Protein AF-A0A2M7MEK4-F1 (afdb_monomer_lite)

Secondary structure (DSSP, 8-state):
-HHHHHHHHHHHHHHHHHHHHTT------------EEEEEEEEEEE-TTSPEEEEEEEEEEE-SSS----EEEEEES-SS--S---EETTS-B--EEEEEETTEEEEEEE-SS---STT-EEEEE-

pLDDT: mean 88.66, std 9.89, range [56.06, 97.88]

Structure (mmCIF, N/CA/C/O backbone):
data_AF-A0A2M7MEK4-F1
#
_entry.id   AF-A0A2M7MEK4-F1
#
loop_
_atom_si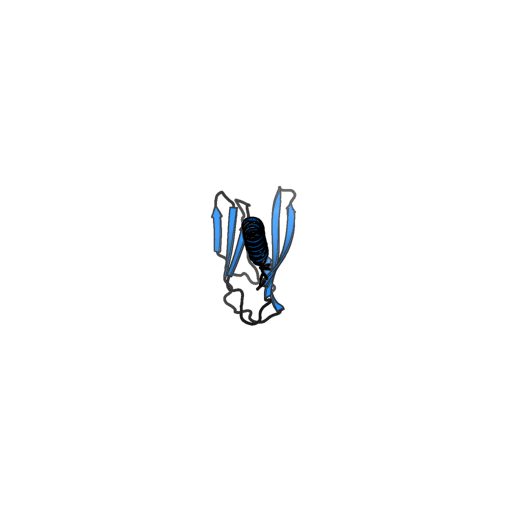te.group_PDB
_atom_site.id
_atom_site.type_symbol
_atom_site.label_atom_id
_atom_site.label_alt_id
_atom_site.label_comp_id
_atom_site.label_asym_id
_atom_site.label_entity_id
_atom_site.label_seq_id
_atom_site.pdbx_PDB_ins_code
_atom_site.Cartn_x
_atom_site.Cartn_y
_atom_site.Cartn_z
_atom_site.occupancy
_atom_site.B_iso_or_equiv
_atom_site.auth_seq_id
_atom_site.auth_comp_id
_atom_site.auth_asym_id
_atom_site.auth_atom_id
_atom_site.pdbx_PDB_model_num
ATOM 1 N N . MET A 1 1 ? -6.288 60.792 52.287 1.00 62.47 1 MET A N 1
ATOM 2 C CA . MET A 1 1 ? -6.393 59.323 52.494 1.00 62.47 1 MET A CA 1
ATOM 3 C C . MET A 1 1 ? -7.453 58.623 51.627 1.00 62.47 1 MET A C 1
ATOM 5 O O . MET A 1 1 ? -7.174 57.526 51.167 1.00 62.47 1 MET A O 1
ATOM 9 N N . LYS A 1 2 ? -8.636 59.209 51.352 1.00 71.50 2 LYS A N 1
ATOM 10 C CA . LYS A 1 2 ? -9.692 58.551 50.539 1.00 71.50 2 LYS A CA 1
ATOM 11 C C . LYS A 1 2 ? -9.285 58.246 49.082 1.00 71.50 2 LYS A C 1
ATOM 13 O O . LYS A 1 2 ? -9.551 57.153 48.600 1.00 71.50 2 LYS A O 1
ATOM 18 N N . LYS A 1 3 ? -8.579 59.165 48.405 1.00 72.12 3 LYS A N 1
ATOM 19 C CA . LYS A 1 3 ? -8.138 58.972 47.006 1.00 72.12 3 LYS A CA 1
ATOM 20 C C . LYS A 1 3 ? -7.079 57.867 46.835 1.00 72.12 3 LYS A C 1
ATOM 22 O O . LYS A 1 3 ? -7.118 57.152 45.845 1.00 72.12 3 LYS A O 1
ATOM 27 N N . LEU A 1 4 ? -6.211 57.667 47.834 1.00 81.06 4 LEU A N 1
ATOM 28 C CA . LEU A 1 4 ? -5.186 56.613 47.825 1.00 81.06 4 LEU A CA 1
ATOM 29 C C . LEU A 1 4 ? -5.795 55.208 47.981 1.00 81.06 4 LEU A C 1
ATOM 31 O O . LEU A 1 4 ? -5.389 54.286 47.287 1.00 81.06 4 LEU A O 1
ATOM 35 N N . LYS A 1 5 ? -6.817 55.058 48.840 1.00 76.62 5 LYS A N 1
ATOM 36 C CA . LYS A 1 5 ? -7.548 53.788 49.008 1.00 76.62 5 LYS A CA 1
ATOM 37 C C . LYS A 1 5 ? -8.322 53.389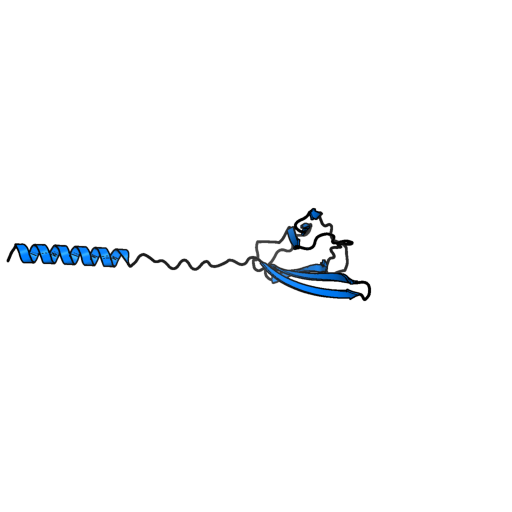 47.745 1.00 76.62 5 LYS A C 1
ATOM 39 O O . LYS A 1 5 ? -8.335 52.217 47.395 1.00 76.62 5 LYS A O 1
ATOM 44 N N . SER A 1 6 ? -8.918 54.362 47.050 1.00 75.25 6 SER A N 1
ATOM 45 C CA . SER A 1 6 ? -9.618 54.129 45.776 1.00 75.25 6 SER A CA 1
ATOM 46 C C . SER A 1 6 ? -8.660 53.674 44.666 1.00 75.25 6 SER A C 1
ATOM 48 O O . SER A 1 6 ? -8.947 52.720 43.950 1.00 75.25 6 SER A O 1
ATOM 50 N N . PHE A 1 7 ? -7.477 54.295 44.578 1.00 83.81 7 PHE A N 1
ATOM 51 C CA . PHE A 1 7 ? -6.440 53.900 43.620 1.00 83.81 7 PHE A CA 1
ATOM 52 C C . PHE A 1 7 ? -5.909 52.478 43.881 1.00 83.81 7 PHE A C 1
ATOM 54 O O . PHE A 1 7 ? -5.763 51.694 42.948 1.00 83.81 7 PHE A O 1
ATOM 61 N N . LEU A 1 8 ? -5.695 52.116 45.152 1.00 83.19 8 LEU A N 1
ATOM 62 C CA . LEU A 1 8 ? -5.270 50.767 45.556 1.00 83.19 8 LEU A CA 1
ATOM 63 C C . LEU A 1 8 ? -6.310 49.689 45.214 1.00 83.19 8 LEU A C 1
ATOM 65 O O . LEU A 1 8 ? -5.947 48.624 44.719 1.00 83.19 8 LEU A O 1
ATOM 69 N N . LEU A 1 9 ? -7.600 49.970 45.428 1.00 82.12 9 LEU A N 1
ATOM 70 C CA . LEU A 1 9 ? -8.685 49.051 45.062 1.00 82.12 9 LEU A CA 1
ATOM 71 C C . LEU A 1 9 ? -8.772 48.845 43.545 1.00 82.12 9 LEU A C 1
ATOM 73 O O . LEU A 1 9 ? -8.943 47.715 43.089 1.00 82.12 9 LEU A O 1
ATOM 77 N N . PHE A 1 10 ? -8.596 49.915 42.766 1.00 85.06 10 PHE A N 1
ATOM 78 C CA . PHE A 1 10 ? -8.590 49.837 41.306 1.00 85.06 10 PHE A CA 1
ATOM 79 C C . PHE A 1 10 ? -7.403 49.013 40.781 1.00 85.06 10 PHE A C 1
ATOM 81 O O . PHE A 1 10 ? -7.587 48.141 39.933 1.00 85.06 10 PHE A O 1
ATOM 88 N N . ALA A 1 11 ? -6.205 49.217 41.340 1.00 87.75 11 ALA A N 1
ATOM 89 C CA . ALA A 1 11 ? -5.015 48.446 40.982 1.00 87.75 11 ALA A CA 1
ATOM 90 C C . ALA A 1 11 ? -5.169 46.946 41.303 1.00 87.75 11 ALA A C 1
ATOM 92 O O . ALA A 1 11 ? -4.866 46.110 40.454 1.00 87.75 11 ALA A O 1
ATOM 93 N N . CYS A 1 12 ? -5.710 46.592 42.477 1.00 85.69 12 CYS A N 1
ATOM 94 C CA . CYS A 1 12 ? -5.990 45.192 42.821 1.00 85.69 12 CYS A CA 1
ATOM 95 C C . CYS A 1 12 ? -7.014 44.546 41.877 1.00 85.69 12 CYS A C 1
ATOM 97 O O . CYS A 1 12 ? -6.827 43.398 41.480 1.00 85.69 12 CYS A O 1
ATOM 99 N N . SER A 1 13 ? -8.064 45.272 41.478 1.00 83.88 13 SER A N 1
ATOM 100 C CA . SER A 1 13 ? -9.048 44.760 40.515 1.00 83.88 13 SER A CA 1
ATOM 101 C C . SER A 1 13 ? -8.428 44.507 39.139 1.00 83.88 13 SER A C 1
ATOM 103 O O . SER A 1 13 ? -8.788 43.536 38.476 1.00 83.88 13 SER A O 1
ATOM 105 N N . PHE A 1 14 ? -7.490 45.357 38.712 1.00 85.00 14 PHE A N 1
ATOM 106 C CA . PHE A 1 14 ? -6.802 45.209 37.430 1.00 85.00 14 PHE A CA 1
ATOM 107 C C . PHE A 1 14 ? -5.828 44.023 37.439 1.00 85.00 14 PHE A C 1
ATOM 109 O O . PHE A 1 14 ? -5.769 43.259 36.479 1.00 85.00 14 PHE A O 1
ATOM 116 N N . ILE A 1 15 ? -5.124 43.814 38.557 1.00 87.44 15 ILE A N 1
ATOM 117 C CA . ILE A 1 15 ? -4.255 42.646 38.767 1.00 87.44 15 ILE A CA 1
ATOM 118 C C . ILE A 1 15 ? -5.084 41.357 38.797 1.00 87.44 15 ILE A C 1
ATOM 120 O O . ILE A 1 15 ? -4.703 40.370 38.173 1.00 87.44 15 ILE A O 1
ATOM 124 N N . PHE A 1 16 ? -6.240 41.366 39.466 1.00 84.75 16 PHE A N 1
ATOM 125 C CA . PHE A 1 16 ? -7.126 40.204 39.517 1.00 84.75 16 PHE A CA 1
ATOM 126 C C . PHE A 1 16 ? -7.665 39.834 38.128 1.00 84.75 16 PHE A C 1
ATOM 128 O O . PHE A 1 16 ? -7.651 38.663 37.759 1.00 84.75 16 PHE A O 1
ATOM 135 N N . LEU A 1 17 ? -8.057 40.828 37.324 1.00 84.38 17 LEU A N 1
ATOM 136 C CA . LEU A 1 17 ? -8.492 40.616 35.941 1.00 84.38 17 LEU A CA 1
ATOM 137 C C . LEU A 1 17 ? -7.353 40.111 35.037 1.00 84.38 17 LEU A C 1
ATOM 139 O O . LEU A 1 17 ? -7.574 39.262 34.178 1.00 84.38 17 LEU A O 1
ATOM 143 N N . ALA A 1 18 ? -6.125 40.591 35.240 1.00 83.69 18 ALA A N 1
ATOM 144 C CA . ALA A 1 18 ? -4.964 40.088 34.509 1.00 83.69 18 ALA A CA 1
ATOM 145 C C . ALA A 1 18 ? -4.656 38.619 34.861 1.00 83.69 18 ALA A C 1
ATOM 147 O O . ALA A 1 18 ? -4.343 37.830 33.969 1.00 83.69 18 ALA A O 1
ATOM 148 N N . LEU A 1 19 ? -4.797 38.225 36.135 1.00 79.94 19 LEU A N 1
ATOM 149 C CA . LEU A 1 19 ? -4.586 36.838 36.572 1.00 79.94 19 LEU A CA 1
ATOM 150 C C . LEU A 1 19 ? -5.634 35.864 36.011 1.00 79.94 19 LEU A C 1
ATOM 152 O O . LEU A 1 19 ? -5.289 34.732 35.663 1.00 79.94 19 LEU A O 1
ATOM 156 N N . THR A 1 20 ? -6.899 36.277 35.889 1.00 79.31 20 THR A N 1
ATOM 157 C CA . THR A 1 20 ? -7.939 35.407 35.313 1.00 79.31 20 THR A CA 1
ATOM 158 C C . THR A 1 20 ? -7.760 35.204 33.808 1.00 79.31 20 THR A C 1
ATOM 160 O O . THR A 1 20 ? -8.023 34.110 33.311 1.00 79.31 20 THR A O 1
ATOM 163 N N . LEU A 1 21 ? -7.235 36.201 33.087 1.00 74.31 21 LEU A N 1
ATOM 164 C CA . LEU A 1 21 ? -6.930 36.087 31.654 1.00 74.31 21 LEU A CA 1
ATOM 165 C C . LEU A 1 21 ? -5.775 35.110 31.361 1.00 74.31 21 LEU A C 1
ATOM 167 O O . LEU A 1 21 ? -5.784 34.450 30.325 1.00 74.31 21 LEU A O 1
ATOM 171 N N . LEU A 1 22 ? -4.826 34.952 32.288 1.00 71.31 22 LEU A N 1
ATOM 172 C CA . LEU A 1 22 ? -3.690 34.024 32.161 1.00 71.31 22 LEU A CA 1
ATOM 173 C C . LEU A 1 22 ? -4.051 32.548 32.423 1.00 71.31 22 LEU A C 1
ATOM 175 O O . LEU A 1 22 ? -3.222 31.674 32.188 1.00 71.31 22 LEU A O 1
ATOM 179 N N . SER A 1 23 ? -5.267 32.248 32.892 1.00 67.44 23 SER A N 1
ATOM 180 C CA . SER A 1 23 ? -5.651 30.903 33.360 1.00 67.44 23 SER A CA 1
ATOM 181 C C . SER A 1 23 ? -6.403 30.049 32.322 1.00 67.44 23 SER A C 1
ATOM 183 O O . SER A 1 23 ? -6.900 28.980 32.664 1.00 67.44 23 SER A O 1
ATOM 185 N N . THR A 1 24 ? -6.527 30.495 31.065 1.00 65.69 24 THR A N 1
ATOM 186 C CA . THR A 1 24 ? -7.404 29.847 30.059 1.00 65.69 24 THR A CA 1
ATOM 187 C C . THR A 1 24 ? -6.686 29.042 28.972 1.00 65.69 24 THR A C 1
ATOM 189 O O . THR A 1 24 ? -7.330 28.564 28.040 1.00 65.69 24 THR A O 1
ATOM 192 N N . THR A 1 25 ? -5.378 28.806 29.075 1.00 66.25 25 THR A N 1
ATOM 193 C CA . THR A 1 25 ? -4.668 27.949 28.113 1.00 66.25 25 THR A CA 1
ATOM 194 C C . THR A 1 25 ? -4.844 26.470 28.462 1.00 66.25 25 THR A C 1
ATOM 196 O O . THR A 1 25 ? -3.962 25.823 29.025 1.00 66.25 25 THR A O 1
ATOM 199 N N . THR A 1 26 ? -5.995 25.892 28.114 1.00 69.50 26 THR A N 1
ATOM 200 C CA . THR A 1 26 ? -6.127 24.431 28.083 1.00 69.50 26 THR A CA 1
ATOM 201 C C . THR A 1 26 ? -5.247 23.893 26.960 1.00 69.50 26 THR A C 1
ATOM 203 O O . THR A 1 26 ? -5.485 24.180 25.787 1.00 69.50 26 THR A O 1
ATOM 206 N N . LEU A 1 27 ? -4.221 23.123 27.319 1.00 66.81 27 LEU A N 1
ATOM 207 C CA . LEU A 1 27 ? -3.409 22.362 26.377 1.00 66.81 27 LEU A CA 1
ATOM 208 C C . LEU A 1 27 ? -4.307 21.309 25.708 1.00 66.81 27 LEU A C 1
ATOM 210 O O . LEU A 1 27 ? -4.573 20.257 26.285 1.00 66.81 27 LEU A O 1
ATOM 214 N N . ILE A 1 28 ? -4.802 21.602 24.506 1.00 65.06 28 ILE A N 1
ATOM 215 C CA . ILE A 1 28 ? -5.445 20.597 23.660 1.00 65.06 28 ILE A CA 1
ATOM 216 C C . ILE A 1 28 ? -4.315 19.736 23.104 1.00 65.06 28 ILE A C 1
ATOM 218 O O . ILE A 1 28 ? -3.669 20.087 22.117 1.00 65.06 28 ILE A O 1
ATOM 222 N N . LEU A 1 29 ? -4.035 18.626 23.780 1.00 67.94 29 LEU A N 1
ATOM 223 C CA . LEU A 1 29 ? -3.255 17.556 23.182 1.00 67.94 29 LEU A CA 1
ATOM 224 C C . LEU A 1 29 ? -4.150 16.925 22.117 1.00 67.94 29 LEU A C 1
ATOM 226 O O . LEU A 1 29 ? -5.149 16.290 22.448 1.00 67.94 29 LEU A O 1
ATOM 230 N N . ALA A 1 30 ? -3.818 17.143 20.846 1.00 56.06 30 ALA A N 1
ATOM 231 C CA . ALA A 1 30 ? -4.370 16.342 19.769 1.00 56.06 30 ALA A CA 1
ATOM 232 C C . ALA A 1 30 ? -3.920 14.898 20.016 1.00 56.06 30 ALA A C 1
ATOM 234 O O . ALA A 1 30 ? -2.779 14.531 19.736 1.00 56.06 30 ALA A O 1
ATOM 235 N N . VAL A 1 31 ? -4.788 14.097 20.632 1.00 59.22 31 VAL A N 1
ATOM 236 C CA . VAL A 1 31 ? -4.661 12.648 20.566 1.00 59.22 31 VAL A CA 1
ATOM 237 C C . VAL A 1 31 ? -5.055 12.307 19.141 1.00 59.22 31 VAL A C 1
ATOM 239 O O . VAL A 1 31 ? -6.236 12.267 18.813 1.00 59.22 31 VAL A O 1
ATOM 242 N N . ASP A 1 32 ? -4.054 12.163 18.279 1.00 61.56 32 ASP A N 1
ATOM 243 C CA . ASP A 1 32 ? -4.231 11.501 16.995 1.00 61.56 32 ASP A CA 1
ATOM 244 C C . ASP A 1 32 ? -4.681 10.070 17.324 1.00 61.56 32 ASP A C 1
ATOM 246 O O . ASP A 1 32 ? -3.873 9.219 17.711 1.00 61.56 32 ASP A O 1
ATOM 250 N N . GLU A 1 33 ? -5.987 9.806 17.274 1.00 68.25 33 GLU A N 1
ATOM 251 C CA . GLU A 1 33 ? -6.494 8.438 17.242 1.00 68.25 33 GLU A CA 1
ATOM 252 C C . GLU A 1 33 ? -6.061 7.843 15.900 1.00 68.25 33 GLU A C 1
ATOM 254 O O . GLU A 1 33 ? -6.691 8.021 14.861 1.00 68.25 33 GLU A O 1
ATOM 259 N N . ILE A 1 34 ? -4.896 7.198 15.905 1.00 84.38 34 ILE A N 1
ATOM 260 C CA . ILE A 1 34 ? -4.377 6.512 14.729 1.00 84.38 34 ILE A CA 1
ATOM 261 C C . ILE A 1 34 ? -5.173 5.214 14.575 1.00 84.38 34 ILE A C 1
ATOM 263 O O . ILE A 1 34 ? -4.917 4.235 15.275 1.00 84.38 34 ILE A O 1
ATOM 267 N N . ASP A 1 35 ? -6.113 5.191 13.632 1.00 91.75 35 ASP A N 1
ATOM 268 C CA . ASP A 1 35 ? -6.938 4.007 13.355 1.00 91.75 35 ASP A CA 1
ATOM 269 C C . ASP A 1 35 ? -6.158 2.873 12.679 1.00 91.75 35 ASP A C 1
ATOM 271 O O . ASP A 1 35 ? -6.461 1.690 12.849 1.00 91.75 35 ASP A O 1
ATOM 275 N N . PHE A 1 36 ? -5.132 3.227 11.902 1.00 93.50 36 PHE A N 1
ATOM 276 C CA . PHE A 1 36 ? -4.358 2.285 11.103 1.00 93.50 36 PHE A CA 1
ATOM 277 C C . PHE A 1 36 ? -2.869 2.609 11.139 1.00 93.50 36 PHE A C 1
ATOM 279 O O . PHE A 1 36 ? -2.454 3.749 10.944 1.00 93.50 36 PHE A O 1
ATOM 286 N N . ARG A 1 37 ? -2.041 1.574 11.283 1.00 94.81 37 ARG A N 1
ATOM 287 C CA . ARG A 1 37 ? -0.592 1.665 11.077 1.00 94.81 37 ARG A CA 1
ATOM 288 C C . ARG A 1 37 ? -0.229 1.099 9.713 1.00 94.81 37 ARG A C 1
ATOM 290 O O . ARG A 1 37 ? -0.469 -0.081 9.466 1.00 94.81 37 ARG A O 1
ATOM 297 N N . ASN A 1 38 ? 0.396 1.913 8.872 1.00 94.56 38 ASN A N 1
ATOM 298 C CA . ASN A 1 38 ? 0.897 1.507 7.561 1.00 94.56 38 ASN A CA 1
ATOM 299 C C . ASN A 1 38 ? 2.415 1.259 7.607 1.00 94.56 38 ASN A C 1
ATOM 301 O O . ASN A 1 38 ? 3.155 1.996 8.258 1.00 94.56 38 ASN A O 1
ATOM 305 N N . THR A 1 39 ? 2.886 0.228 6.918 1.00 96.56 39 THR A N 1
ATOM 306 C CA . THR A 1 39 ? 4.304 -0.054 6.679 1.00 96.56 39 THR A CA 1
ATOM 307 C C . THR A 1 39 ? 4.484 -0.335 5.198 1.00 96.56 39 THR A C 1
ATOM 309 O O . THR A 1 39 ? 3.723 -1.113 4.628 1.00 96.56 39 THR A O 1
ATOM 312 N N . ILE A 1 40 ? 5.471 0.316 4.585 1.00 96.38 40 ILE A N 1
ATOM 313 C CA . ILE A 1 40 ? 5.774 0.176 3.163 1.00 96.38 40 ILE A CA 1
ATOM 314 C C . ILE A 1 40 ? 7.256 -0.152 3.027 1.00 96.38 40 ILE A C 1
ATOM 316 O O . ILE A 1 40 ? 8.106 0.661 3.391 1.00 96.38 40 ILE A O 1
ATOM 320 N N . GLU A 1 41 ? 7.562 -1.316 2.469 1.00 97.62 41 GLU A N 1
ATOM 321 C CA . GLU A 1 41 ? 8.917 -1.712 2.093 1.00 97.62 41 GLU A CA 1
ATOM 322 C C . GLU A 1 41 ? 9.032 -1.656 0.572 1.00 97.62 41 GLU A C 1
ATOM 324 O O . GLU A 1 41 ? 8.210 -2.216 -0.148 1.00 97.62 41 GLU A O 1
ATOM 329 N N . SER A 1 42 ? 10.023 -0.926 0.062 1.00 96.31 42 SER A N 1
ATOM 330 C CA . SER A 1 42 ? 10.165 -0.686 -1.377 1.00 96.31 42 SER A CA 1
ATOM 331 C C . SER A 1 42 ? 11.452 -1.304 -1.893 1.00 96.31 42 SER A C 1
ATOM 333 O O . SER A 1 42 ? 12.534 -0.971 -1.412 1.00 96.31 42 SER A O 1
ATOM 335 N N . THR A 1 43 ? 11.337 -2.169 -2.895 1.00 97.44 43 THR A N 1
ATOM 336 C CA . THR A 1 43 ? 12.479 -2.768 -3.587 1.00 97.44 43 THR A CA 1
ATOM 337 C C . THR A 1 43 ? 12.610 -2.157 -4.972 1.00 97.44 43 THR A C 1
ATOM 339 O O . THR A 1 43 ? 11.661 -2.181 -5.754 1.00 97.44 43 THR A O 1
ATOM 342 N N . TYR A 1 44 ? 13.799 -1.641 -5.277 1.00 95.62 44 TYR A N 1
ATOM 343 C CA . TYR A 1 44 ? 14.148 -1.089 -6.582 1.00 95.62 44 TYR A CA 1
ATOM 344 C C . TYR A 1 44 ? 15.179 -1.999 -7.242 1.00 95.62 44 TYR A C 1
ATOM 346 O O . TYR A 1 44 ? 16.238 -2.269 -6.676 1.00 95.62 44 TYR A O 1
ATOM 354 N N . THR A 1 45 ? 14.877 -2.469 -8.444 1.00 97.12 45 THR A N 1
ATOM 355 C CA . THR A 1 45 ? 15.793 -3.260 -9.265 1.00 97.12 45 THR A CA 1
ATOM 356 C C . THR A 1 45 ? 16.065 -2.492 -10.544 1.00 97.12 45 THR A C 1
ATOM 358 O O . THR A 1 45 ? 15.186 -2.369 -11.393 1.00 97.12 45 THR A O 1
ATOM 361 N N . VAL A 1 46 ? 17.275 -1.949 -10.656 1.00 96.62 46 VAL A N 1
ATOM 362 C CA . VAL A 1 46 ? 17.726 -1.202 -11.833 1.00 96.62 46 VAL A CA 1
ATOM 363 C C . VAL A 1 46 ? 18.440 -2.169 -12.765 1.00 96.62 46 VAL A C 1
ATOM 365 O O . VAL A 1 46 ? 19.467 -2.742 -12.398 1.00 96.62 46 VAL A O 1
ATOM 368 N N . ASN A 1 47 ? 17.890 -2.369 -13.957 1.00 95.88 47 ASN A N 1
ATOM 369 C CA . ASN A 1 47 ? 18.493 -3.225 -14.967 1.00 95.88 47 ASN A CA 1
ATOM 370 C C . ASN A 1 47 ? 19.561 -2.462 -15.779 1.00 95.88 47 ASN A C 1
ATOM 372 O O . ASN A 1 47 ? 19.522 -1.230 -15.846 1.00 95.88 47 ASN A O 1
ATOM 376 N N . PRO A 1 48 ? 20.502 -3.166 -16.440 1.00 96.12 48 PRO A N 1
ATOM 377 C CA . PRO A 1 48 ? 21.539 -2.534 -17.265 1.00 96.12 48 PRO A CA 1
ATOM 378 C C . PRO A 1 48 ? 21.014 -1.710 -18.451 1.00 96.12 48 PRO A C 1
ATOM 380 O O . PRO A 1 48 ? 21.724 -0.842 -18.949 1.00 96.12 48 PRO A O 1
ATOM 383 N N . ASP A 1 49 ? 19.786 -1.971 -18.903 1.00 95.56 49 ASP A N 1
ATOM 384 C CA . ASP A 1 49 ? 19.093 -1.211 -19.952 1.00 95.56 49 ASP A CA 1
ATOM 385 C C . ASP A 1 49 ? 18.460 0.100 -19.437 1.00 95.56 49 ASP A C 1
ATOM 387 O O . ASP A 1 49 ? 17.870 0.852 -20.211 1.00 95.56 49 ASP A O 1
ATOM 391 N N . GLY A 1 50 ? 18.584 0.383 -18.136 1.00 91.88 50 GLY A N 1
ATOM 392 C CA . GLY A 1 50 ? 18.011 1.553 -17.477 1.00 91.88 50 GLY A CA 1
ATOM 393 C C . GLY A 1 50 ? 16.557 1.374 -17.032 1.00 91.88 50 GLY A C 1
ATOM 394 O O . GLY A 1 50 ? 16.019 2.258 -16.359 1.00 91.88 50 GLY A O 1
ATOM 395 N N . VAL A 1 51 ? 15.914 0.242 -17.336 1.00 92.75 51 VAL A N 1
ATOM 396 C CA . VAL A 1 51 ? 14.561 -0.047 -16.851 1.00 92.75 51 VAL A CA 1
ATOM 397 C C . VAL A 1 51 ? 14.626 -0.361 -15.360 1.00 92.75 51 VAL A C 1
ATOM 399 O O . VAL A 1 51 ? 15.333 -1.268 -14.920 1.00 92.75 51 VAL A O 1
ATOM 402 N N . THR A 1 52 ? 13.862 0.387 -14.566 1.00 94.31 52 THR A N 1
ATOM 403 C CA . THR A 1 52 ? 13.761 0.162 -13.123 1.00 94.31 52 THR A CA 1
ATOM 404 C C . THR A 1 52 ? 12.448 -0.526 -12.797 1.00 94.31 52 THR A C 1
ATOM 406 O O . THR A 1 52 ? 11.373 0.010 -13.064 1.00 94.31 52 THR A O 1
ATOM 409 N N . LYS A 1 53 ? 12.531 -1.703 -12.181 1.00 95.12 53 LYS A N 1
ATOM 410 C CA . LYS A 1 53 ? 11.382 -2.359 -11.565 1.00 95.12 53 LYS A CA 1
ATOM 411 C C . LYS A 1 53 ? 11.273 -1.904 -10.115 1.00 95.12 53 LYS A C 1
ATOM 413 O O . LYS A 1 53 ? 12.240 -2.002 -9.363 1.00 95.12 53 LYS A O 1
ATOM 418 N N . VAL A 1 54 ? 10.093 -1.437 -9.732 1.00 94.75 54 VAL A N 1
ATOM 419 C CA . VAL A 1 54 ? 9.766 -1.067 -8.354 1.00 94.75 54 VAL A CA 1
ATOM 420 C C . VAL A 1 54 ? 8.727 -2.049 -7.839 1.00 94.75 54 VAL A C 1
ATOM 422 O O . VAL A 1 54 ? 7.811 -2.404 -8.576 1.00 94.75 54 VAL A O 1
ATOM 425 N N . SER A 1 55 ? 8.890 -2.511 -6.604 1.00 96.19 55 SER A N 1
ATOM 426 C CA . SER A 1 55 ? 7.872 -3.288 -5.905 1.00 96.19 55 SER A CA 1
ATOM 427 C C . SER A 1 55 ? 7.686 -2.736 -4.502 1.00 96.19 55 SER A C 1
ATOM 429 O O . SER A 1 55 ? 8.669 -2.530 -3.785 1.00 96.19 55 SER A O 1
ATOM 431 N N . HIS A 1 56 ? 6.438 -2.495 -4.121 1.00 96.94 56 HIS A N 1
ATOM 432 C CA . HIS A 1 56 ? 6.059 -2.033 -2.795 1.00 96.94 56 HIS A CA 1
ATOM 433 C C . HIS A 1 56 ? 5.345 -3.156 -2.057 1.00 96.94 56 HIS A C 1
ATOM 435 O O . HIS A 1 56 ? 4.250 -3.554 -2.445 1.00 96.94 56 HIS A O 1
ATOM 441 N N . HIS A 1 57 ? 5.936 -3.636 -0.969 1.00 97.88 57 HIS A N 1
ATOM 442 C CA . HIS A 1 57 ? 5.256 -4.480 0.003 1.00 97.88 57 HIS A CA 1
ATOM 443 C C . HIS A 1 57 ? 4.568 -3.587 1.029 1.00 97.88 57 HIS A C 1
ATOM 445 O O . HIS A 1 57 ? 5.225 -2.807 1.720 1.00 97.88 57 HIS A O 1
ATOM 451 N N . ILE A 1 58 ? 3.241 -3.657 1.094 1.00 97.75 58 ILE A N 1
ATOM 452 C CA . ILE A 1 58 ? 2.420 -2.774 1.919 1.00 97.75 58 ILE A CA 1
ATOM 453 C C . ILE A 1 58 ? 1.677 -3.604 2.958 1.00 97.75 58 ILE A C 1
ATOM 455 O O . ILE A 1 58 ? 0.937 -4.536 2.632 1.00 97.75 58 ILE A O 1
ATOM 459 N N . LYS A 1 59 ? 1.834 -3.212 4.223 1.00 97.62 59 LYS A N 1
ATOM 460 C CA . LYS A 1 59 ? 1.156 -3.822 5.362 1.00 97.62 59 LYS A CA 1
ATOM 461 C C . LYS A 1 59 ? 0.402 -2.778 6.169 1.00 97.62 59 LYS A C 1
ATOM 463 O O . LYS A 1 59 ? 1.003 -1.916 6.806 1.00 97.62 59 LYS A O 1
ATOM 468 N N . ILE A 1 60 ? -0.921 -2.907 6.209 1.00 96.50 60 ILE A N 1
ATOM 469 C CA . ILE A 1 60 ? -1.803 -2.001 6.950 1.00 96.50 60 ILE A CA 1
ATOM 470 C C . ILE A 1 60 ? -2.423 -2.763 8.113 1.00 96.50 60 ILE A C 1
ATOM 472 O O . ILE A 1 60 ? -3.203 -3.691 7.912 1.00 96.50 60 ILE A O 1
ATOM 476 N N . THR A 1 61 ? -2.053 -2.385 9.335 1.00 96.50 61 THR A N 1
ATOM 477 C CA . THR A 1 61 ? -2.561 -2.973 10.579 1.00 96.50 61 THR A CA 1
ATOM 478 C C . THR A 1 61 ? -3.670 -2.101 11.144 1.00 96.50 61 THR A C 1
ATOM 480 O O . THR A 1 61 ? -3.448 -0.920 11.400 1.00 96.50 61 THR A O 1
ATOM 483 N N . ASN A 1 62 ? -4.835 -2.690 11.378 1.00 95.31 62 ASN A N 1
ATOM 484 C CA . ASN A 1 62 ? -5.935 -2.055 12.083 1.00 95.31 62 ASN A CA 1
ATOM 485 C C . ASN A 1 62 ? -5.597 -1.910 13.571 1.00 95.31 62 ASN A C 1
ATOM 487 O O . ASN A 1 62 ? -5.194 -2.885 14.209 1.00 95.31 62 ASN A O 1
ATOM 491 N N . LEU A 1 63 ? -5.727 -0.710 14.122 1.00 94.62 63 LEU A N 1
ATOM 492 C CA . LEU A 1 63 ? -5.448 -0.423 15.528 1.00 94.62 63 LEU A CA 1
ATOM 493 C C . LEU A 1 63 ? -6.724 -0.335 16.372 1.00 94.62 63 LEU A C 1
ATOM 495 O O . LEU A 1 63 ? -6.621 -0.331 17.599 1.00 94.62 63 LEU A O 1
ATOM 499 N N . THR A 1 64 ? -7.905 -0.361 15.748 1.00 92.44 64 THR A N 1
ATOM 500 C CA . THR A 1 64 ? -9.200 -0.295 16.434 1.00 92.44 64 THR A CA 1
ATOM 501 C C . THR A 1 64 ? -10.050 -1.544 16.167 1.00 92.44 64 THR A C 1
ATOM 503 O O . THR A 1 64 ? -9.847 -2.270 15.192 1.00 92.44 64 THR A O 1
ATOM 506 N N . PRO A 1 65 ? -10.997 -1.883 17.059 1.00 90.38 65 PRO A N 1
ATOM 507 C CA . PRO A 1 65 ? -11.821 -3.078 16.887 1.00 90.38 65 PRO A CA 1
ATOM 508 C C . PRO A 1 65 ? -12.987 -2.889 15.905 1.00 90.38 65 PRO A C 1
ATOM 510 O O . PRO A 1 65 ? -13.484 -3.879 15.372 1.00 90.38 65 PRO A O 1
ATOM 513 N N . THR A 1 66 ? -13.443 -1.653 15.687 1.00 89.19 66 THR A N 1
ATOM 514 C CA . THR A 1 66 ? -14.718 -1.345 15.012 1.00 89.19 66 THR A CA 1
ATOM 515 C C . THR A 1 66 ? -14.570 -0.838 13.582 1.00 89.19 66 THR A C 1
ATOM 517 O O . THR A 1 66 ? -15.549 -0.856 12.837 1.00 89.19 66 THR A O 1
ATOM 520 N N . LEU A 1 67 ? -13.379 -0.396 13.180 1.00 90.62 67 LEU A N 1
ATOM 521 C CA . LEU A 1 67 ? -13.122 0.079 11.823 1.00 90.62 67 LEU A CA 1
ATOM 522 C C . LEU A 1 67 ? -12.529 -1.031 10.963 1.00 90.62 67 LEU A C 1
ATOM 524 O O . LEU A 1 67 ? -12.029 -2.034 11.466 1.00 90.62 67 LEU A O 1
ATOM 528 N N . TYR A 1 68 ? -12.586 -0.857 9.647 1.00 92.31 68 TYR A N 1
ATOM 529 C CA . TYR A 1 68 ? -11.868 -1.693 8.692 1.00 92.31 68 TYR A CA 1
ATOM 530 C C . TYR A 1 68 ? -11.520 -0.880 7.446 1.00 92.31 68 TYR A C 1
ATOM 532 O O . TYR A 1 68 ? -12.228 0.052 7.064 1.00 92.31 68 TYR A O 1
ATOM 540 N N . LEU A 1 69 ? -10.413 -1.244 6.803 1.00 92.06 69 LEU A N 1
ATOM 541 C CA . LEU A 1 69 ? -9.942 -0.580 5.595 1.00 92.06 69 LEU A CA 1
ATOM 542 C C . LEU A 1 69 ? -10.665 -1.142 4.366 1.00 92.06 69 LEU A C 1
ATOM 544 O O . LEU A 1 69 ? -10.461 -2.304 4.012 1.00 92.06 69 LEU A O 1
ATOM 548 N N . LYS A 1 70 ? -11.469 -0.306 3.701 1.00 94.06 70 LYS A N 1
ATOM 549 C CA . LYS A 1 70 ? -12.182 -0.671 2.464 1.00 94.06 70 LYS A CA 1
ATOM 550 C C . LYS A 1 70 ? -11.426 -0.290 1.191 1.00 94.06 70 LYS A C 1
ATOM 552 O O . LYS A 1 70 ? -11.523 -0.985 0.187 1.00 94.06 70 LYS A O 1
ATOM 557 N N . GLN A 1 71 ? -10.695 0.820 1.216 1.00 94.75 71 GLN A N 1
ATOM 558 C CA . GLN A 1 71 ? -10.005 1.354 0.044 1.00 94.75 71 GLN A CA 1
ATOM 559 C C . GLN A 1 71 ? -8.615 1.850 0.418 1.00 94.75 71 GLN A C 1
ATOM 561 O O . GLN A 1 71 ? -8.398 2.337 1.527 1.00 94.75 71 GLN A O 1
ATOM 566 N N . TYR A 1 72 ? -7.685 1.740 -0.524 1.00 95.06 72 TYR A N 1
ATOM 567 C CA . TYR A 1 72 ? -6.338 2.281 -0.406 1.00 95.06 72 TYR A CA 1
ATOM 568 C C . TYR A 1 72 ? -5.937 2.953 -1.714 1.00 95.06 72 TYR A C 1
ATOM 570 O O . TYR A 1 72 ? -6.253 2.451 -2.788 1.00 95.06 72 TYR A O 1
ATOM 578 N N . ALA A 1 73 ? -5.227 4.074 -1.631 1.00 94.81 73 ALA A N 1
ATOM 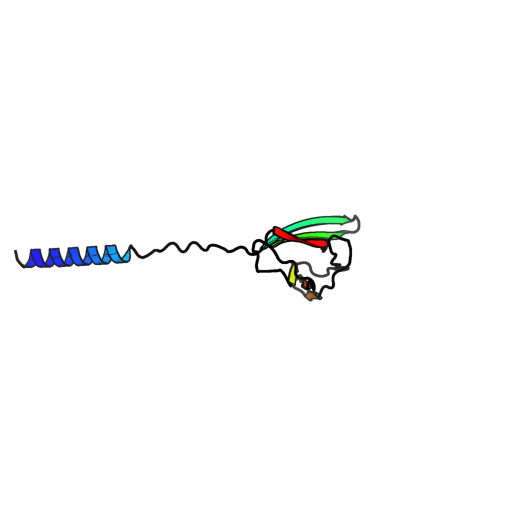579 C CA . ALA A 1 73 ? -4.699 4.757 -2.800 1.00 94.81 73 ALA A CA 1
ATOM 580 C C . ALA A 1 73 ? -3.210 5.045 -2.612 1.00 94.81 73 ALA A C 1
ATOM 582 O O . ALA A 1 73 ? -2.815 5.682 -1.635 1.00 94.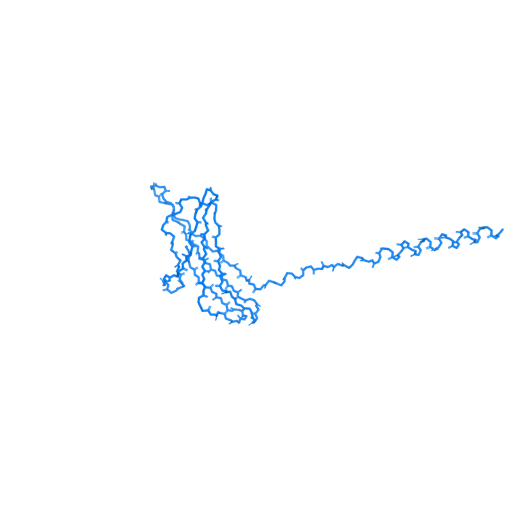81 73 ALA A O 1
ATOM 583 N N . LEU A 1 74 ? -2.394 4.612 -3.572 1.00 93.56 74 LEU A N 1
ATOM 584 C CA . LEU A 1 74 ? -1.000 5.022 -3.691 1.00 93.56 74 LEU A CA 1
ATOM 585 C C . LEU A 1 74 ? -0.896 6.086 -4.781 1.00 93.56 74 LEU A C 1
ATOM 587 O O . LEU A 1 74 ? -1.248 5.832 -5.931 1.00 93.56 74 LEU A O 1
ATOM 591 N N . LYS A 1 75 ? -0.383 7.265 -4.431 1.00 92.88 75 LYS A N 1
ATOM 592 C CA . LYS A 1 75 ? -0.044 8.310 -5.397 1.00 92.88 75 LYS A CA 1
ATOM 593 C C . LYS A 1 75 ? 1.468 8.436 -5.485 1.00 92.88 75 LYS A C 1
ATOM 595 O O . LYS A 1 75 ? 2.140 8.573 -4.468 1.00 92.88 75 LYS A O 1
ATOM 600 N N . THR A 1 76 ? 1.988 8.407 -6.702 1.00 91.25 76 THR A N 1
ATOM 601 C CA . THR A 1 76 ? 3.417 8.552 -6.985 1.00 91.25 76 THR A CA 1
ATOM 602 C C . THR A 1 76 ? 3.641 9.747 -7.897 1.00 91.25 76 THR A C 1
ATOM 604 O O . THR A 1 76 ? 2.765 10.088 -8.690 1.00 91.25 76 THR A O 1
ATOM 607 N N . SER A 1 77 ? 4.824 10.350 -7.822 1.00 90.25 77 SER A N 1
ATOM 608 C CA . SER A 1 77 ? 5.240 11.426 -8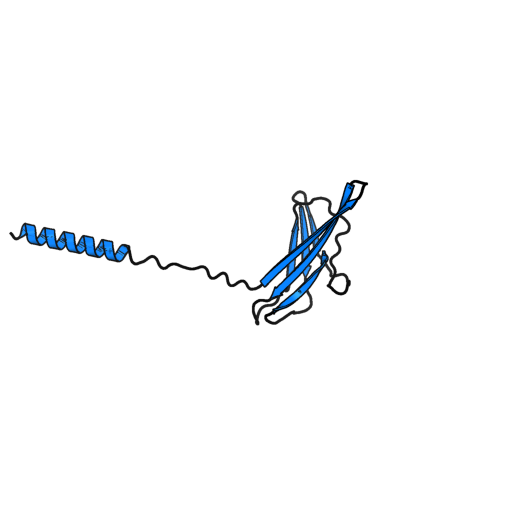.732 1.00 90.25 77 SER A CA 1
ATOM 609 C C . SER A 1 77 ? 5.835 10.898 -10.045 1.00 90.25 77 SER A C 1
ATOM 611 O O . SER A 1 77 ? 6.339 11.676 -10.849 1.00 90.25 77 SER A O 1
ATOM 613 N N . TYR A 1 78 ? 5.816 9.578 -10.263 1.00 85.06 78 TYR A N 1
ATOM 614 C CA . TYR A 1 78 ? 6.344 8.965 -11.475 1.00 85.06 78 TYR A CA 1
ATOM 615 C C . TYR A 1 78 ? 5.291 8.999 -12.585 1.00 85.06 78 TYR A C 1
ATOM 617 O O . TYR A 1 78 ? 4.187 8.455 -12.456 1.00 85.06 78 TYR A O 1
ATOM 625 N N . PHE A 1 79 ? 5.651 9.641 -13.690 1.00 78.75 79 PHE A N 1
ATOM 626 C CA . PHE A 1 79 ? 4.909 9.599 -14.943 1.00 78.75 79 PHE A CA 1
ATOM 627 C C . PHE A 1 79 ? 5.431 8.438 -15.806 1.00 78.75 79 PHE A C 1
ATOM 629 O O . PHE A 1 79 ? 6.613 8.108 -15.764 1.00 78.75 79 PHE A O 1
ATOM 636 N N . GLY A 1 80 ? 4.548 7.786 -16.567 1.00 81.81 80 GLY A N 1
ATOM 637 C CA . GLY A 1 80 ? 4.939 6.705 -17.485 1.00 81.81 80 GLY A CA 1
ATOM 638 C C . GLY A 1 80 ? 5.199 5.337 -16.841 1.00 81.81 80 GLY A C 1
ATOM 639 O O . GLY A 1 80 ? 5.892 4.513 -17.435 1.00 81.81 80 GLY A O 1
ATOM 640 N N . LEU A 1 81 ? 4.650 5.065 -15.651 1.00 90.00 81 LEU A N 1
ATOM 641 C CA . LEU A 1 81 ? 4.653 3.711 -15.091 1.00 90.00 81 LEU A CA 1
ATOM 642 C C . LEU A 1 81 ? 3.913 2.750 -16.033 1.00 90.00 81 LEU A C 1
ATOM 644 O O . LEU A 1 81 ? 2.798 3.025 -16.473 1.00 90.00 81 LEU A O 1
ATOM 648 N N . THR A 1 82 ? 4.525 1.604 -16.312 1.00 91.00 82 THR A N 1
ATOM 649 C CA . THR A 1 82 ? 3.930 0.530 -17.116 1.00 91.00 82 THR A CA 1
ATOM 650 C C . THR A 1 82 ? 3.849 -0.745 -16.286 1.00 91.00 82 THR A C 1
ATOM 652 O O . THR A 1 82 ? 4.574 -0.896 -15.305 1.00 91.00 82 THR A O 1
ATOM 655 N N . ASN A 1 83 ? 2.956 -1.665 -16.664 1.00 93.06 83 ASN A N 1
ATOM 656 C CA . ASN A 1 83 ? 2.824 -2.984 -16.030 1.00 93.06 83 ASN A CA 1
ATOM 657 C C . ASN A 1 83 ? 2.595 -2.942 -14.507 1.00 93.06 83 ASN A C 1
ATOM 659 O O . ASN A 1 83 ? 3.117 -3.774 -13.770 1.00 93.06 83 ASN A O 1
ATOM 663 N N . ILE A 1 84 ? 1.808 -1.974 -14.032 1.00 94.38 84 ILE A N 1
ATOM 664 C CA . ILE A 1 84 ? 1.405 -1.893 -12.625 1.00 94.38 84 ILE A CA 1
ATOM 665 C C . ILE A 1 84 ? 0.483 -3.077 -12.326 1.00 94.38 84 ILE A C 1
ATOM 667 O O . ILE A 1 84 ? -0.585 -3.178 -12.936 1.00 94.38 84 ILE A O 1
ATOM 671 N N . VAL A 1 85 ? 0.839 -3.921 -11.362 1.00 96.31 85 VAL A N 1
ATOM 672 C CA . VAL A 1 85 ? 0.046 -5.087 -10.944 1.00 96.31 85 VAL A CA 1
ATOM 673 C C . VAL A 1 85 ? -0.076 -5.065 -9.431 1.00 96.31 85 VAL A C 1
ATOM 675 O O . VAL A 1 85 ? 0.923 -4.919 -8.743 1.00 96.31 85 VAL A O 1
ATOM 678 N N . VAL A 1 86 ? -1.288 -5.234 -8.911 1.00 97.12 86 VAL A N 1
ATOM 679 C CA . VAL A 1 86 ? -1.518 -5.312 -7.465 1.00 97.12 86 VAL A CA 1
ATOM 680 C C . VAL A 1 86 ? -1.790 -6.763 -7.109 1.00 97.12 86 VAL A C 1
ATOM 682 O O . VAL A 1 86 ? -2.595 -7.402 -7.779 1.00 97.12 86 VAL A O 1
ATOM 685 N N . LYS A 1 87 ? -1.131 -7.301 -6.083 1.00 97.19 87 LYS A N 1
ATOM 686 C CA . LYS A 1 87 ? -1.306 -8.696 -5.659 1.00 97.19 87 LYS A CA 1
ATOM 687 C C . LYS A 1 87 ? -1.531 -8.816 -4.167 1.00 97.19 87 LYS A C 1
ATOM 689 O O . LYS A 1 87 ? -0.930 -8.079 -3.394 1.00 97.19 87 LYS A O 1
ATOM 694 N N . ASP A 1 88 ? -2.347 -9.771 -3.748 1.00 95.19 88 ASP A N 1
ATOM 695 C CA . ASP A 1 88 ? -2.424 -10.154 -2.341 1.00 95.19 88 ASP A CA 1
ATOM 696 C C . ASP A 1 88 ? -1.148 -10.897 -1.894 1.00 95.19 88 ASP A C 1
ATOM 698 O O . ASP A 1 88 ? -0.291 -11.277 -2.700 1.00 95.19 88 ASP A O 1
ATOM 702 N N . LYS A 1 89 ? -1.024 -11.146 -0.587 1.00 94.25 89 LYS A N 1
ATOM 703 C CA . LYS A 1 89 ? 0.075 -11.948 -0.020 1.00 94.25 89 LYS A CA 1
ATOM 704 C C . LYS A 1 89 ? 0.180 -13.379 -0.574 1.00 94.25 89 LYS A C 1
ATOM 706 O O . LYS A 1 89 ? 1.207 -14.027 -0.396 1.00 94.25 89 LYS A O 1
ATOM 711 N N . SER A 1 90 ? -0.897 -13.900 -1.158 1.00 94.00 90 SER A N 1
ATOM 712 C CA . SER A 1 90 ? -0.971 -15.237 -1.751 1.00 94.00 90 SER A CA 1
ATOM 713 C C . SER A 1 90 ? -0.573 -15.234 -3.233 1.00 94.00 90 SER A C 1
ATOM 715 O O . SER A 1 90 ? -0.415 -16.304 -3.816 1.00 94.00 90 SER A O 1
ATOM 717 N N . GLY A 1 91 ? -0.350 -14.054 -3.821 1.00 94.38 91 GLY A N 1
ATOM 718 C CA . GLY A 1 91 ? 0.048 -13.857 -5.209 1.00 94.38 91 GLY A CA 1
ATOM 719 C C . GLY A 1 91 ? -1.116 -13.681 -6.187 1.00 94.38 91 GLY A C 1
ATOM 720 O O . GLY A 1 91 ? -0.852 -13.543 -7.385 1.00 94.38 91 GLY A O 1
ATOM 721 N N . ASN A 1 92 ? -2.366 -13.661 -5.715 1.00 95.06 92 ASN A N 1
ATOM 722 C CA . ASN A 1 92 ? -3.531 -13.418 -6.564 1.00 95.06 92 ASN A CA 1
ATOM 723 C C . ASN A 1 92 ? -3.616 -11.935 -6.913 1.00 95.06 92 ASN A C 1
ATOM 725 O O . ASN A 1 92 ? -3.366 -11.081 -6.063 1.00 95.06 92 ASN A O 1
ATOM 729 N N . GLU A 1 93 ? -3.976 -11.626 -8.154 1.00 95.19 93 GLU A N 1
ATOM 730 C CA . GLU A 1 93 ? -4.149 -10.242 -8.585 1.00 95.19 93 GLU A CA 1
ATOM 731 C C . GLU A 1 93 ? -5.391 -9.614 -7.937 1.00 95.19 93 GLU A C 1
ATOM 733 O O . GLU A 1 93 ? -6.435 -10.254 -7.813 1.00 95.19 93 GLU A O 1
ATOM 738 N N . ILE A 1 94 ? -5.251 -8.363 -7.502 1.00 94.12 94 ILE A N 1
ATOM 739 C CA . ILE A 1 94 ? -6.329 -7.546 -6.950 1.00 94.12 94 ILE A CA 1
ATOM 740 C C . ILE A 1 94 ? -6.670 -6.472 -7.980 1.00 94.12 94 ILE A C 1
ATOM 742 O O . ILE A 1 94 ? -5.790 -5.741 -8.453 1.00 94.12 94 ILE A O 1
ATOM 746 N N . ASP A 1 95 ? -7.959 -6.331 -8.278 1.00 93.62 95 ASP A N 1
ATOM 747 C CA . ASP A 1 95 ? -8.442 -5.273 -9.155 1.00 93.62 95 ASP A CA 1
ATOM 748 C C . ASP A 1 95 ? -8.043 -3.893 -8.620 1.00 93.62 95 ASP A C 1
ATOM 750 O O . ASP A 1 95 ? -8.195 -3.557 -7.441 1.00 93.62 95 ASP A O 1
ATOM 754 N N . SER A 1 96 ? -7.499 -3.073 -9.516 1.00 95.00 96 SER A N 1
ATOM 755 C CA . SER A 1 96 ? -7.007 -1.741 -9.182 1.00 95.00 96 SER A CA 1
ATOM 756 C C . SER A 1 96 ? -7.336 -0.736 -10.276 1.00 95.00 96 SER A C 1
ATOM 758 O O . SER A 1 96 ? -7.146 -0.985 -11.467 1.00 95.00 96 SER A O 1
ATOM 760 N N . ASN A 1 97 ? -7.804 0.436 -9.857 1.00 95.19 97 ASN A N 1
ATOM 761 C CA . ASN A 1 97 ? -8.002 1.584 -10.724 1.00 95.19 97 ASN A CA 1
ATOM 762 C C . ASN A 1 97 ? -6.685 2.357 -10.839 1.00 95.19 97 ASN A C 1
ATOM 764 O O . ASN A 1 97 ? -6.103 2.753 -9.830 1.00 95.19 97 ASN A O 1
ATOM 768 N N . LYS A 1 98 ? -6.200 2.560 -12.062 1.00 93.25 98 LYS A N 1
ATOM 769 C CA . LYS A 1 98 ? -4.908 3.197 -12.329 1.00 93.25 98 LYS A CA 1
ATOM 770 C C . LYS A 1 98 ? -5.167 4.442 -13.166 1.00 93.25 98 LYS A C 1
ATOM 772 O O . LYS A 1 98 ? -5.752 4.346 -14.242 1.00 93.25 98 LYS A O 1
ATOM 777 N N . ALA A 1 99 ? -4.729 5.596 -12.683 1.00 92.06 99 ALA A N 1
ATOM 778 C CA . ALA A 1 99 ? -4.870 6.864 -13.385 1.00 92.06 99 ALA A CA 1
ATOM 779 C C . ALA A 1 99 ? -3.524 7.587 -13.406 1.00 92.06 99 ALA A C 1
ATOM 781 O O . ALA A 1 99 ? -2.997 7.950 -12.354 1.00 92.06 99 ALA A O 1
ATOM 782 N N . SER A 1 100 ? -2.980 7.815 -14.599 1.00 89.44 100 SER A N 1
ATOM 783 C CA . SER A 1 100 ? -1.742 8.570 -14.796 1.00 89.44 100 SER A CA 1
ATOM 784 C C . SER A 1 100 ? -2.034 9.902 -15.473 1.00 89.44 100 SER A C 1
ATOM 786 O O . SER A 1 100 ? -2.841 9.974 -16.399 1.00 89.44 100 SER A O 1
ATOM 788 N N . ASN A 1 101 ? -1.370 10.955 -15.012 1.00 86.38 101 ASN A N 1
ATOM 789 C CA . ASN A 1 101 ? -1.383 12.278 -15.625 1.00 86.38 101 ASN A CA 1
ATOM 790 C C . ASN A 1 101 ? 0.030 12.885 -15.601 1.00 86.38 101 ASN A C 1
ATOM 792 O O . ASN A 1 101 ? 0.991 12.240 -15.182 1.00 86.38 101 ASN A O 1
ATOM 796 N N . GLU A 1 102 ? 0.156 14.139 -16.031 1.00 83.50 102 GLU A N 1
ATOM 797 C CA . GLU A 1 102 ? 1.437 14.860 -16.097 1.00 83.50 102 GLU A CA 1
ATOM 798 C C . GLU A 1 102 ? 2.125 15.029 -14.730 1.00 83.50 102 GLU A C 1
ATOM 800 O O . GLU A 1 102 ? 3.332 15.236 -14.662 1.00 83.50 102 GLU A O 1
ATOM 805 N N . THR A 1 103 ? 1.373 14.919 -13.632 1.00 85.69 103 THR A N 1
ATOM 806 C CA . THR A 1 103 ? 1.880 15.089 -12.260 1.00 85.69 103 THR A CA 1
ATOM 807 C C . THR A 1 103 ? 2.227 13.772 -11.568 1.00 85.69 103 THR A C 1
ATOM 809 O O . THR A 1 103 ? 2.789 13.795 -10.472 1.00 85.69 103 THR A O 1
ATOM 812 N N . GLY A 1 104 ? 1.893 12.629 -12.175 1.00 91.62 104 GLY A N 1
ATOM 813 C CA . GLY A 1 104 ? 2.203 11.316 -11.625 1.00 91.62 104 GLY A CA 1
ATOM 814 C C . GLY A 1 104 ? 1.117 10.267 -11.846 1.00 91.62 104 GLY A C 1
ATOM 815 O O . GLY A 1 104 ? 0.216 10.426 -12.669 1.00 91.62 104 GLY A O 1
ATOM 816 N N . THR A 1 105 ? 1.211 9.177 -11.088 1.00 93.69 105 THR A N 1
ATOM 817 C CA . THR A 1 105 ? 0.329 8.010 -11.217 1.00 93.69 105 THR A CA 1
ATOM 818 C C . THR A 1 105 ? -0.351 7.691 -9.892 1.00 93.69 105 THR A C 1
ATOM 820 O O . THR A 1 105 ? 0.312 7.580 -8.859 1.00 93.69 105 THR A O 1
ATOM 823 N N . SER A 1 106 ? -1.669 7.518 -9.939 1.00 94.25 106 SER A N 1
ATOM 824 C CA . SER A 1 106 ? -2.524 7.102 -8.828 1.00 94.25 106 SER A CA 1
ATOM 825 C C . SER A 1 106 ? -2.989 5.665 -9.035 1.00 94.25 106 SER A C 1
ATOM 827 O O . SER A 1 106 ? -3.460 5.312 -10.115 1.00 94.25 106 SER A O 1
ATOM 829 N N . ILE A 1 107 ? -2.880 4.851 -7.991 1.00 95.44 107 ILE A N 1
ATOM 830 C CA . ILE A 1 107 ? -3.254 3.436 -7.975 1.00 95.44 107 ILE A CA 1
ATOM 831 C C . ILE A 1 107 ? -4.243 3.253 -6.825 1.00 95.44 107 ILE A C 1
ATOM 833 O O . ILE A 1 107 ? -3.851 3.262 -5.658 1.00 95.44 107 ILE A O 1
ATOM 837 N N . GLY A 1 108 ? -5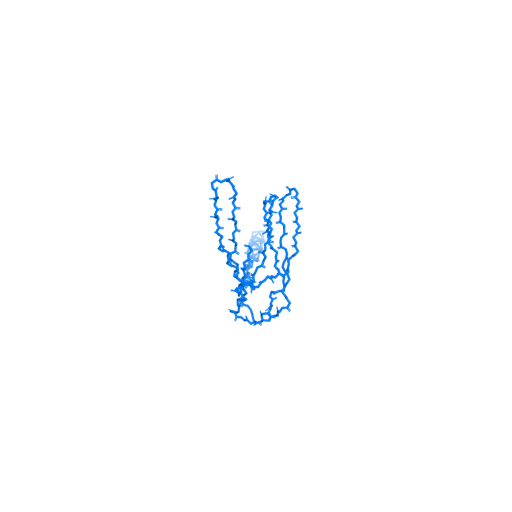.527 3.157 -7.154 1.00 96.44 108 GLY A N 1
ATOM 838 C CA . GLY A 1 108 ? -6.622 2.919 -6.221 1.00 96.44 108 GLY A CA 1
ATOM 839 C C . GLY A 1 108 ? -6.973 1.438 -6.143 1.00 96.44 108 GLY A C 1
ATOM 840 O O . GLY A 1 108 ? -7.131 0.776 -7.165 1.00 96.44 108 GLY A O 1
ATOM 841 N N . ILE A 1 109 ? -7.123 0.926 -4.931 1.00 96.25 109 ILE A N 1
ATOM 842 C CA . ILE A 1 109 ? -7.445 -0.467 -4.631 1.00 96.25 109 ILE A CA 1
ATOM 843 C C . ILE A 1 109 ? -8.720 -0.469 -3.793 1.00 96.25 109 ILE A C 1
ATOM 845 O O . ILE A 1 109 ? -8.820 0.282 -2.818 1.00 96.25 109 ILE A O 1
ATOM 849 N N . THR A 1 110 ? -9.685 -1.308 -4.164 1.00 95.00 110 THR A N 1
ATOM 850 C CA . THR A 1 110 ? -10.869 -1.589 -3.342 1.00 95.00 110 THR A CA 1
ATOM 851 C C . THR A 1 110 ? -10.771 -3.019 -2.835 1.00 95.00 110 THR A C 1
ATOM 853 O O . THR A 1 110 ? -10.475 -3.932 -3.598 1.00 95.00 110 THR A O 1
ATOM 856 N N . PHE A 1 111 ? -10.980 -3.203 -1.536 1.00 93.44 111 PHE A N 1
ATOM 857 C CA . PHE A 1 111 ? -10.999 -4.513 -0.905 1.00 93.44 111 PHE A CA 1
ATOM 858 C C . PHE A 1 111 ? -12.450 -4.946 -0.704 1.00 93.44 111 PHE A C 1
ATOM 860 O O . PHE A 1 111 ? -13.206 -4.284 0.009 1.00 93.44 111 PHE A O 1
ATOM 867 N N . GLU A 1 112 ? -12.832 -6.053 -1.339 1.00 90.38 112 GLU A N 1
ATOM 868 C CA . GLU A 1 112 ? -14.189 -6.610 -1.244 1.00 90.38 112 GLU A CA 1
ATOM 869 C C . GLU A 1 112 ? -14.452 -7.268 0.119 1.00 90.38 112 GLU A C 1
ATOM 871 O O . GLU A 1 112 ? -15.587 -7.316 0.597 1.00 90.38 112 GLU A O 1
ATOM 876 N N . ASP A 1 113 ? -13.400 -7.753 0.780 1.00 90.75 113 ASP A N 1
ATOM 877 C CA . ASP A 1 113 ? -13.479 -8.381 2.091 1.00 90.75 113 ASP A CA 1
ATOM 878 C C . ASP A 1 113 ? -13.314 -7.370 3.237 1.00 90.75 113 ASP A C 1
ATOM 880 O O . ASP A 1 113 ? -12.544 -6.406 3.177 1.00 90.75 113 ASP A O 1
ATOM 884 N N . GLN A 1 114 ? -14.015 -7.626 4.341 1.00 91.44 114 GLN A N 1
ATOM 885 C CA . GLN A 1 114 ? -13.921 -6.814 5.551 1.00 91.44 114 GLN A CA 1
ATOM 886 C C . GLN A 1 114 ? -12.937 -7.450 6.530 1.00 91.44 114 GLN A C 1
ATOM 888 O O . GLN A 1 114 ? -13.231 -8.463 7.167 1.00 91.44 114 GLN A O 1
ATOM 893 N N . LEU A 1 115 ? -11.769 -6.830 6.689 1.00 91.00 115 LEU A N 1
ATOM 894 C CA . LEU A 1 115 ? -10.776 -7.258 7.669 1.00 91.00 115 LEU A CA 1
ATOM 895 C C . LEU A 1 115 ? -10.973 -6.502 8.990 1.00 91.00 115 LEU A C 1
ATOM 897 O O . LEU A 1 115 ? -10.316 -5.494 9.257 1.00 91.00 115 LEU A O 1
ATOM 901 N N . VAL A 1 116 ? -11.913 -6.989 9.797 1.00 89.50 116 VAL A N 1
ATOM 902 C CA . VAL A 1 116 ? -12.313 -6.373 11.071 1.00 89.50 116 VAL A CA 1
ATOM 903 C C . VAL A 1 116 ? -11.463 -6.894 12.230 1.00 89.50 116 VAL A C 1
ATOM 905 O O . VAL A 1 116 ? -11.126 -8.080 12.290 1.00 89.50 116 VAL A O 1
ATOM 908 N N . GLY A 1 117 ? -11.168 -6.011 13.183 1.00 91.00 117 GLY A N 1
ATOM 909 C CA . GLY A 1 117 ? -10.562 -6.351 14.464 1.00 91.00 117 GLY A CA 1
ATOM 910 C C . GLY A 1 117 ? -9.177 -5.746 14.665 1.00 91.00 117 GLY A C 1
ATOM 911 O O . GLY A 1 117 ? -8.336 -5.727 13.764 1.00 91.00 117 GLY A O 1
ATOM 912 N N . GLN A 1 118 ? -8.932 -5.310 15.899 1.00 94.25 118 GLN A N 1
ATOM 913 C CA . GLN A 1 118 ? -7.661 -4.735 16.312 1.00 94.25 118 GLN A CA 1
ATOM 914 C C . GLN A 1 118 ? -6.517 -5.740 16.114 1.00 94.25 118 GLN A C 1
ATOM 916 O O . GLN A 1 118 ? -6.627 -6.926 16.431 1.00 94.25 118 GLN A O 1
ATOM 921 N N . GLY A 1 119 ? -5.405 -5.260 15.565 1.00 94.81 119 GLY A N 1
ATOM 922 C CA . GLY A 1 119 ? -4.211 -6.040 15.254 1.00 94.81 119 GLY A CA 1
ATOM 923 C C . GLY A 1 119 ? -4.292 -6.845 13.956 1.00 94.81 119 GLY A C 1
ATOM 924 O O . GLY A 1 119 ? -3.274 -7.397 13.531 1.00 94.81 119 GLY A O 1
ATOM 925 N N . LYS A 1 120 ? -5.453 -6.918 13.290 1.00 95.75 120 LYS A N 1
ATOM 926 C CA . LYS A 1 120 ? -5.538 -7.553 11.970 1.00 95.75 120 LYS A CA 1
ATOM 927 C C . LYS A 1 120 ? -4.793 -6.715 10.942 1.00 95.75 120 LYS A C 1
ATOM 929 O O . LYS A 1 120 ? -4.855 -5.489 10.962 1.00 95.75 120 LYS A O 1
ATOM 934 N N . ALA A 1 121 ? -4.081 -7.391 10.046 1.00 95.69 121 ALA A N 1
ATOM 935 C CA . ALA A 1 121 ? -3.247 -6.743 9.051 1.00 95.69 121 ALA A CA 1
ATOM 936 C C . ALA A 1 121 ? -3.600 -7.210 7.644 1.00 95.69 121 ALA A C 1
ATOM 938 O O . ALA A 1 121 ? -3.708 -8.414 7.390 1.00 95.69 121 ALA A O 1
ATOM 939 N N . ARG A 1 122 ? -3.748 -6.242 6.744 1.00 95.31 122 ARG A N 1
ATOM 940 C CA . ARG A 1 122 ? -3.845 -6.468 5.309 1.00 95.31 122 ARG A CA 1
ATOM 941 C C . ARG A 1 122 ? -2.458 -6.338 4.703 1.00 95.31 122 ARG A C 1
ATOM 943 O O . ARG A 1 122 ? -1.743 -5.395 5.027 1.00 95.31 122 ARG A O 1
ATOM 950 N N . ASP A 1 123 ? -2.101 -7.298 3.865 1.00 96.75 123 ASP A N 1
ATOM 951 C CA . ASP A 1 123 ? -0.763 -7.466 3.309 1.00 96.75 123 ASP A CA 1
ATOM 952 C C . ASP A 1 123 ? -0.887 -7.707 1.799 1.00 96.75 123 ASP A C 1
ATOM 954 O O . ASP A 1 123 ? -1.631 -8.603 1.375 1.00 96.75 123 ASP A O 1
ATOM 958 N N . PHE A 1 124 ? -0.252 -6.844 1.008 1.00 97.25 124 PHE A N 1
ATOM 959 C CA . PHE A 1 124 ? -0.345 -6.838 -0.448 1.00 97.25 124 PHE A CA 1
ATOM 960 C C . PHE A 1 124 ? 0.880 -6.176 -1.088 1.00 97.25 124 PHE A C 1
ATOM 962 O O . PHE A 1 124 ? 1.651 -5.469 -0.435 1.00 97.25 124 PHE A O 1
ATOM 969 N N . PHE A 1 125 ? 1.036 -6.404 -2.387 1.00 97.62 125 PHE A N 1
ATOM 970 C CA . PHE A 1 125 ? 2.122 -5.899 -3.211 1.00 97.62 125 PHE A CA 1
ATOM 971 C C . PHE A 1 125 ? 1.581 -5.027 -4.337 1.00 97.62 125 PHE A C 1
ATOM 973 O O . PHE A 1 125 ? 0.519 -5.315 -4.892 1.00 97.62 125 PHE A O 1
ATOM 980 N N . ILE A 1 126 ? 2.336 -3.987 -4.677 1.00 95.56 126 ILE A N 1
ATOM 981 C CA . ILE A 1 126 ? 2.178 -3.177 -5.892 1.00 95.56 126 ILE A CA 1
ATOM 982 C C . ILE A 1 126 ? 3.484 -3.241 -6.685 1.00 95.56 126 ILE A C 1
ATOM 984 O O . ILE A 1 126 ? 4.557 -3.257 -6.031 1.00 95.56 126 ILE A O 1
#

Foldseek 3Di:
DVVVVVVVVVVVVVVVVVVVVVPPPDPPDPPPPPQKDKDWDWDWDQDPVRDIDIKIKIKIFGADQADFDFKDKDWDQDAPDPDDFKAFPVRHTFDWDWDGDNRTIMIMGGDPDTQGGGGGMGIMMD

Sequence (126 aa):
MKKLKSFLLFACSFIFLALTLLSTTTLILAVDEIDFRNTIESTYTVNPDGVTKVSHHIKITNLTPTLYLKQYALKTSYFGLTNIVVKDKSGNEIDSNKASNETGTSIGITFEDQLVGQGKARDFFI

Radius of gyration: 28.68 Å; chains: 1; bounding box: 36×75×72 Å